Protein AF-A0A966ZA66-F1 (afdb_monomer)

pLDDT: mean 78.91, std 16.54, range [34.59, 95.44]

Structure (mmCIF, N/CA/C/O backbone):
data_AF-A0A966ZA66-F1
#
_entry.id   AF-A0A966ZA66-F1
#
loop_
_atom_site.group_PDB
_atom_site.id
_atom_site.type_symbol
_atom_site.label_atom_id
_atom_site.label_alt_id
_atom_site.label_comp_id
_atom_site.label_asym_id
_atom_site.label_entity_id
_atom_site.label_seq_id
_atom_site.pdbx_PDB_ins_code
_atom_site.Cartn_x
_atom_site.Cartn_y
_atom_site.Cartn_z
_atom_site.occupancy
_atom_site.B_iso_or_equiv
_atom_site.auth_seq_id
_atom_site.auth_comp_id
_atom_site.auth_asym_id
_atom_site.auth_atom_id
_atom_site.pdbx_PDB_model_num
ATOM 1 N N . MET A 1 1 ? -0.675 -50.331 -59.362 1.00 37.44 1 MET A N 1
ATOM 2 C CA . MET A 1 1 ? 0.387 -49.600 -58.638 1.00 37.44 1 MET A CA 1
ATOM 3 C C . MET A 1 1 ? -0.144 -48.212 -58.297 1.00 37.44 1 MET A C 1
ATOM 5 O O . MET A 1 1 ? -0.331 -47.421 -59.203 1.00 37.44 1 MET A O 1
ATOM 9 N N . ASN A 1 2 ? -0.564 -48.014 -57.041 1.00 34.59 2 ASN A N 1
ATOM 10 C CA . ASN A 1 2 ? -0.025 -47.020 -56.091 1.00 34.59 2 ASN A CA 1
ATOM 11 C C . ASN A 1 2 ? -0.213 -45.568 -56.556 1.00 34.59 2 ASN A C 1
ATOM 13 O O . ASN A 1 2 ? 0.502 -45.136 -57.445 1.00 34.59 2 ASN A O 1
ATOM 17 N N . LYS A 1 3 ? -1.139 -44.763 -56.026 1.00 39.00 3 LYS A N 1
ATOM 18 C CA . LYS A 1 3 ? -1.193 -44.073 -54.705 1.00 39.00 3 LYS A CA 1
ATOM 19 C C . LYS A 1 3 ? -2.051 -42.807 -54.999 1.00 39.00 3 LYS A C 1
ATOM 21 O O . LYS A 1 3 ? -2.123 -42.424 -56.156 1.00 39.00 3 LYS A O 1
ATOM 26 N N . MET A 1 4 ? -2.707 -42.048 -54.133 1.00 40.06 4 MET A N 1
ATOM 27 C CA . MET A 1 4 ? -2.834 -41.908 -52.688 1.00 40.06 4 MET A CA 1
ATOM 28 C C . MET A 1 4 ? -4.020 -40.942 -52.497 1.00 40.06 4 MET A C 1
ATOM 30 O O . MET A 1 4 ? -4.145 -39.968 -53.237 1.00 40.06 4 MET A O 1
ATOM 34 N N . MET A 1 5 ? -4.868 -41.211 -51.505 1.00 46.62 5 MET A N 1
ATOM 35 C CA . MET A 1 5 ? -5.774 -40.226 -50.914 1.00 46.62 5 MET A CA 1
ATOM 36 C C . MET A 1 5 ? -4.976 -39.021 -50.405 1.00 46.62 5 MET A C 1
ATOM 38 O O . MET A 1 5 ? -4.024 -39.209 -49.649 1.00 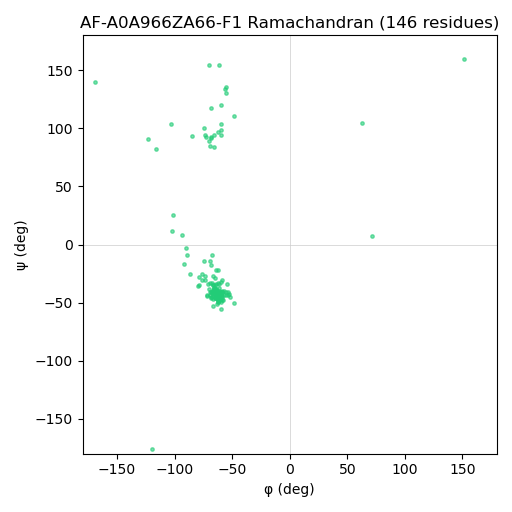46.62 5 MET A O 1
ATOM 42 N N . THR A 1 6 ? -5.431 -37.808 -50.710 1.00 45.69 6 THR A N 1
ATOM 43 C CA . THR A 1 6 ? -5.007 -36.603 -49.989 1.00 45.69 6 THR A CA 1
ATOM 44 C C . THR A 1 6 ? -6.253 -35.923 -49.435 1.00 45.69 6 THR A C 1
ATOM 46 O O . THR A 1 6 ? -6.898 -35.121 -50.105 1.00 45.69 6 THR A O 1
ATOM 49 N N . MET A 1 7 ? -6.620 -36.300 -48.207 1.00 43.81 7 MET A N 1
ATOM 50 C CA . MET A 1 7 ? -7.517 -35.510 -47.365 1.00 43.81 7 MET A CA 1
ATOM 51 C C . MET A 1 7 ? -6.781 -34.233 -46.957 1.00 43.81 7 MET A C 1
ATOM 53 O O . MET A 1 7 ? -5.762 -34.298 -46.272 1.00 43.81 7 MET A O 1
ATOM 57 N N . ILE A 1 8 ? -7.302 -33.077 -47.358 1.00 49.25 8 ILE A N 1
ATOM 58 C CA . ILE A 1 8 ? -6.867 -31.783 -46.831 1.00 49.25 8 ILE A CA 1
ATOM 59 C C . ILE A 1 8 ? -7.661 -31.546 -45.545 1.00 49.25 8 ILE A C 1
ATOM 61 O O . ILE A 1 8 ? -8.791 -31.064 -45.571 1.00 49.25 8 ILE A O 1
ATOM 65 N N . ALA A 1 9 ? -7.076 -31.934 -44.413 1.00 46.38 9 ALA A N 1
ATOM 66 C CA . ALA A 1 9 ? -7.528 -31.488 -43.106 1.00 46.38 9 ALA A CA 1
ATOM 67 C C . ALA A 1 9 ? -7.086 -30.029 -42.933 1.00 46.38 9 ALA A C 1
ATOM 69 O O . ALA A 1 9 ? -5.920 -29.746 -42.657 1.00 46.38 9 ALA A O 1
ATOM 70 N N . VAL A 1 10 ? -8.011 -29.092 -43.139 1.00 45.50 10 VAL A N 1
ATOM 71 C CA . VAL A 1 10 ? -7.806 -27.686 -42.782 1.00 45.50 10 VAL A CA 1
ATOM 72 C C . VAL A 1 10 ? -7.888 -27.595 -41.261 1.00 45.50 10 VAL A C 1
ATOM 74 O O . VAL A 1 10 ? -8.966 -27.486 -40.684 1.00 45.50 10 VAL A O 1
ATOM 77 N N . ALA A 1 11 ? -6.739 -27.690 -40.598 1.00 49.72 11 ALA A N 1
ATOM 78 C CA . ALA A 1 11 ? -6.618 -27.342 -39.193 1.00 49.72 11 ALA A CA 1
ATOM 79 C C . ALA A 1 11 ? -6.676 -25.813 -39.075 1.00 49.72 11 ALA A C 1
ATOM 81 O O . ALA A 1 11 ? -5.669 -25.123 -39.229 1.00 49.72 11 ALA A O 1
ATOM 82 N N . THR A 1 12 ? -7.865 -25.267 -38.823 1.00 44.97 12 THR A N 1
ATOM 83 C CA . THR A 1 12 ? -8.004 -23.891 -38.343 1.00 44.97 12 THR A CA 1
ATOM 84 C C . THR A 1 12 ? -7.445 -23.827 -36.926 1.00 44.97 12 THR A C 1
ATOM 86 O O . THR A 1 12 ? -8.150 -24.076 -35.949 1.00 44.97 12 THR A O 1
ATOM 89 N N . PHE A 1 13 ? -6.156 -23.513 -36.813 1.00 45.72 13 PHE A N 1
ATOM 90 C CA . PHE A 1 13 ? -5.566 -23.034 -35.570 1.00 45.72 13 PHE A CA 1
ATOM 91 C C . PHE A 1 13 ? -6.125 -21.636 -35.296 1.00 45.72 13 PHE A C 1
ATOM 93 O O . PHE A 1 13 ? -5.543 -20.616 -35.661 1.00 45.72 13 PHE A O 1
ATOM 100 N N . SER A 1 14 ? -7.296 -21.584 -34.668 1.00 45.62 14 SER A N 1
ATOM 101 C CA . SER A 1 14 ? -7.753 -20.387 -33.977 1.00 45.62 14 SER A CA 1
ATOM 102 C C . SER A 1 14 ? -6.872 -20.223 -32.743 1.00 45.62 14 SER A C 1
ATOM 104 O O . SER A 1 14 ? -7.171 -20.755 -31.676 1.00 45.62 14 SER A O 1
ATOM 106 N N . ILE A 1 15 ? -5.748 -19.520 -32.896 1.00 51.47 15 ILE A N 1
ATOM 107 C CA . ILE A 1 15 ? -5.002 -19.006 -31.751 1.00 51.47 15 ILE A CA 1
ATOM 108 C C . ILE A 1 15 ? -5.895 -17.929 -31.140 1.00 51.47 15 ILE A C 1
ATOM 110 O O . ILE A 1 15 ? -5.895 -16.775 -31.566 1.00 51.47 15 ILE A O 1
ATOM 114 N N . ALA A 1 16 ? -6.702 -18.333 -30.163 1.00 39.06 16 ALA A N 1
ATOM 115 C CA . ALA A 1 16 ? -7.228 -17.420 -29.172 1.00 39.06 16 ALA A CA 1
ATOM 116 C C . ALA A 1 16 ? -6.008 -16.824 -28.464 1.00 39.06 16 ALA A C 1
ATOM 118 O O . ALA A 1 16 ? -5.431 -17.441 -27.568 1.00 39.06 16 ALA A O 1
ATOM 119 N N . MET A 1 17 ? -5.555 -15.655 -28.925 1.00 45.28 17 MET A N 1
ATOM 120 C CA . MET A 1 17 ? -4.662 -14.826 -28.134 1.00 45.28 17 MET A CA 1
ATOM 121 C C . MET A 1 17 ? -5.442 -14.447 -26.883 1.00 45.28 17 MET A C 1
ATOM 123 O O . MET A 1 17 ? -6.283 -13.550 -26.900 1.00 45.28 17 MET A O 1
ATOM 127 N N . CYS A 1 18 ? -5.201 -15.201 -25.816 1.00 37.88 18 CYS A N 1
ATOM 128 C CA . CYS A 1 18 ? -5.553 -14.811 -24.471 1.00 37.88 18 CYS A CA 1
ATOM 129 C C . CYS A 1 18 ? -4.797 -13.501 -24.224 1.00 37.88 18 CYS A C 1
ATOM 131 O O . CYS A 1 18 ? -3.589 -13.513 -23.993 1.00 37.88 18 CYS A O 1
ATOM 133 N N . GLN A 1 19 ? -5.483 -12.369 -24.386 1.00 36.94 19 GLN A N 1
ATOM 134 C CA . GLN A 1 19 ? -5.009 -11.092 -23.879 1.00 36.94 19 GLN A CA 1
ATOM 135 C C . GLN A 1 19 ? -5.029 -11.216 -22.355 1.00 36.94 19 GLN A C 1
ATOM 137 O O . GLN A 1 19 ? -5.999 -10.857 -21.697 1.00 36.94 19 GLN A O 1
ATOM 142 N N . ALA A 1 20 ? -3.970 -11.791 -21.788 1.00 42.94 20 ALA A N 1
ATOM 143 C CA . ALA A 1 20 ? -3.540 -11.347 -20.481 1.00 42.94 20 ALA A CA 1
ATOM 144 C C . ALA A 1 20 ? -3.215 -9.869 -20.686 1.00 42.94 20 ALA A C 1
ATOM 146 O O . ALA A 1 20 ? -2.239 -9.551 -21.366 1.00 42.94 20 ALA A O 1
ATOM 147 N N . GLU A 1 21 ? -4.100 -8.979 -20.233 1.00 51.19 21 GLU A N 1
ATOM 148 C CA . GLU A 1 21 ? -3.795 -7.556 -20.162 1.00 51.19 21 GLU A CA 1
ATOM 149 C C . GLU A 1 21 ? -2.433 -7.447 -19.480 1.00 51.19 21 GLU A C 1
ATOM 151 O O . GLU A 1 21 ? -2.269 -7.843 -18.324 1.00 51.19 21 GLU A O 1
ATOM 156 N N . THR A 1 22 ? -1.415 -7.043 -20.237 1.00 54.75 22 THR A N 1
ATOM 157 C CA . THR A 1 22 ? -0.073 -6.848 -19.704 1.00 54.75 22 THR A CA 1
ATOM 158 C C . THR A 1 22 ? -0.167 -5.691 -18.736 1.00 54.75 22 THR A C 1
ATOM 160 O O . THR A 1 22 ? -0.129 -4.532 -19.154 1.00 54.75 22 THR A O 1
ATOM 163 N N . LYS A 1 23 ? -0.350 -6.022 -17.458 1.00 69.62 23 LYS A N 1
ATOM 164 C CA . LYS A 1 23 ? -0.334 -5.046 -16.386 1.00 69.62 23 LYS A CA 1
ATOM 165 C C . LYS A 1 23 ? 0.973 -4.268 -16.438 1.00 69.62 23 LYS A C 1
ATOM 167 O O . LYS A 1 23 ? 2.047 -4.851 -16.595 1.00 69.62 23 LYS A O 1
ATOM 172 N N . GLY A 1 24 ? 0.857 -2.949 -16.398 1.00 83.12 24 GLY A N 1
ATOM 173 C CA . GLY A 1 24 ? 1.953 -2.019 -16.626 1.00 83.12 24 GLY A CA 1
ATOM 174 C C . GLY A 1 24 ? 2.215 -1.120 -15.427 1.00 83.12 24 GLY A C 1
ATOM 175 O O . GLY A 1 24 ? 1.575 -1.204 -14.380 1.00 83.12 24 GLY A O 1
ATOM 176 N N . PHE A 1 25 ? 3.145 -0.179 -15.597 1.00 86.31 25 PHE A N 1
ATOM 177 C CA . PHE A 1 25 ? 3.507 0.752 -14.529 1.00 86.31 25 PHE A CA 1
ATOM 178 C C . PHE A 1 25 ? 2.314 1.577 -14.029 1.00 86.31 25 PHE A C 1
ATOM 180 O O . PHE A 1 25 ? 2.261 1.896 -12.843 1.00 86.31 25 PHE A O 1
ATOM 187 N N . ARG A 1 26 ? 1.330 1.872 -14.891 1.00 89.38 26 ARG A N 1
ATOM 188 C CA . ARG A 1 26 ? 0.101 2.581 -14.502 1.00 89.38 26 ARG A CA 1
ATOM 189 C C . ARG A 1 26 ? -0.777 1.797 -13.533 1.00 89.38 26 ARG A C 1
ATOM 191 O O . ARG A 1 26 ? -1.363 2.423 -12.656 1.00 89.38 26 ARG A O 1
ATOM 198 N N . ASP A 1 27 ? -0.834 0.475 -13.656 1.00 90.44 27 ASP A N 1
ATOM 199 C CA . ASP A 1 27 ? -1.623 -0.362 -12.746 1.00 90.44 27 ASP A CA 1
ATOM 200 C C . ASP A 1 27 ? -0.992 -0.343 -11.354 1.00 90.44 27 ASP A C 1
ATOM 202 O O . ASP A 1 27 ? -1.659 -0.025 -10.374 1.00 90.44 27 ASP A O 1
ATOM 206 N N . ILE A 1 28 ? 0.336 -0.486 -11.290 1.00 90.88 28 ILE A N 1
ATOM 207 C CA . ILE A 1 28 ? 1.100 -0.338 -10.046 1.00 90.88 28 ILE A CA 1
ATOM 208 C C . ILE A 1 28 ? 0.929 1.068 -9.438 1.00 90.88 28 ILE A C 1
ATOM 210 O O . ILE A 1 28 ? 0.818 1.213 -8.218 1.00 90.88 28 ILE A O 1
ATOM 214 N N . ILE A 1 29 ? 0.919 2.126 -10.261 1.00 92.69 29 ILE A N 1
ATOM 215 C CA . ILE A 1 29 ? 0.649 3.497 -9.792 1.00 92.69 29 ILE A CA 1
ATOM 216 C C . ILE A 1 29 ? -0.760 3.587 -9.192 1.00 92.69 29 ILE A C 1
ATOM 218 O O . ILE A 1 29 ? -0.915 4.185 -8.126 1.00 92.69 29 ILE A O 1
ATOM 222 N N . GLY A 1 30 ? -1.759 2.994 -9.850 1.00 93.75 30 GLY A N 1
ATOM 223 C CA . GLY A 1 30 ? -3.141 2.939 -9.377 1.00 93.75 30 GLY A CA 1
ATOM 224 C C . GLY A 1 30 ? -3.273 2.203 -8.045 1.00 93.75 30 GLY A C 1
ATOM 225 O O . GLY A 1 30 ? -3.839 2.745 -7.096 1.00 93.75 30 GLY A O 1
ATOM 226 N N . ASP A 1 31 ? -2.665 1.026 -7.926 1.00 92.81 31 ASP A N 1
ATOM 227 C CA . ASP A 1 31 ? -2.640 0.251 -6.684 1.00 92.81 31 ASP A CA 1
ATOM 228 C C . ASP A 1 31 ? -1.970 1.031 -5.550 1.00 92.81 31 ASP A C 1
ATOM 230 O O . ASP A 1 31 ? -2.506 1.141 -4.446 1.00 92.81 31 ASP A O 1
ATOM 234 N N . ALA A 1 32 ? -0.827 1.663 -5.825 1.00 92.75 32 ALA A N 1
ATOM 235 C CA . ALA A 1 32 ? -0.142 2.500 -4.850 1.00 92.75 32 ALA A CA 1
ATOM 236 C C . ALA A 1 32 ? -0.954 3.753 -4.458 1.00 92.75 32 ALA A C 1
ATOM 238 O O . ALA A 1 32 ? -0.804 4.248 -3.338 1.00 92.75 32 ALA A O 1
ATOM 239 N N . ALA A 1 33 ? -1.809 4.282 -5.336 1.00 95.38 33 ALA A N 1
ATOM 240 C CA . ALA A 1 33 ? -2.735 5.367 -5.004 1.00 95.38 33 ALA A CA 1
ATOM 241 C C . ALA A 1 33 ? -3.872 4.885 -4.091 1.00 95.38 33 ALA A C 1
ATOM 243 O O . ALA A 1 33 ? -4.146 5.522 -3.071 1.00 95.38 33 ALA A O 1
ATOM 244 N N . ASN A 1 34 ? -4.461 3.725 -4.388 1.00 94.62 34 ASN A N 1
ATOM 245 C CA . ASN A 1 34 ? -5.497 3.114 -3.554 1.00 94.62 34 ASN A CA 1
ATOM 246 C C . ASN A 1 34 ? -4.971 2.785 -2.147 1.00 94.62 34 ASN A C 1
ATOM 248 O O . ASN A 1 34 ? -5.595 3.146 -1.153 1.00 94.62 34 ASN A O 1
ATOM 252 N N . ILE A 1 35 ? -3.766 2.213 -2.044 1.00 94.00 35 ILE A N 1
ATOM 253 C CA . ILE A 1 35 ? -3.097 1.939 -0.759 1.00 94.00 35 ILE A CA 1
ATOM 254 C C . ILE A 1 35 ? -2.884 3.224 0.044 1.00 94.00 35 ILE A C 1
ATOM 256 O O . ILE A 1 35 ? -3.053 3.229 1.265 1.00 94.00 35 ILE A O 1
ATOM 260 N N . GLN A 1 36 ? -2.489 4.318 -0.615 1.00 95.31 36 GLN A N 1
ATOM 261 C CA . GLN A 1 36 ? -2.332 5.602 0.063 1.00 95.31 36 GLN A CA 1
ATOM 262 C C . GLN A 1 36 ? -3.672 6.086 0.632 1.00 95.31 36 GLN A C 1
ATOM 264 O O . GLN A 1 36 ? -3.731 6.444 1.808 1.00 95.31 36 GLN A O 1
ATOM 269 N N . MET A 1 37 ? -4.727 6.070 -0.183 1.00 95.44 37 MET A N 1
ATOM 270 C CA . MET A 1 37 ? -6.066 6.519 0.197 1.00 95.44 37 MET A CA 1
ATOM 271 C C . MET A 1 37 ? -6.647 5.697 1.356 1.00 95.44 37 MET A C 1
ATOM 273 O O . MET A 1 37 ? -7.142 6.270 2.330 1.00 95.44 37 MET A O 1
ATOM 277 N N . ASP A 1 38 ? -6.530 4.372 1.307 1.00 93.19 38 ASP A N 1
ATOM 278 C CA . ASP A 1 38 ? -6.993 3.488 2.380 1.00 93.19 38 ASP A CA 1
ATOM 279 C C . ASP A 1 38 ? -6.217 3.729 3.676 1.00 93.19 38 ASP A C 1
ATOM 281 O O . ASP A 1 38 ? -6.786 3.786 4.766 1.00 93.19 38 ASP A O 1
ATOM 285 N N . ALA A 1 39 ? -4.900 3.921 3.576 1.00 91.94 39 ALA A N 1
ATOM 286 C CA . ALA A 1 39 ? -4.066 4.206 4.734 1.00 91.94 39 ALA A CA 1
ATOM 287 C C . ALA A 1 39 ? -4.378 5.578 5.359 1.00 91.94 39 ALA A C 1
ATOM 289 O O . ALA A 1 39 ? -4.321 5.721 6.582 1.00 91.94 39 ALA A O 1
ATOM 290 N N . GLU A 1 40 ? -4.724 6.583 4.555 1.00 94.25 40 GLU A N 1
ATOM 291 C CA . GLU A 1 40 ? -5.184 7.888 5.040 1.00 94.25 40 GLU A CA 1
ATOM 292 C C . GLU A 1 40 ? -6.572 7.804 5.688 1.00 94.25 40 GLU A C 1
ATOM 294 O O . GLU A 1 40 ? -6.773 8.382 6.759 1.00 94.25 40 GLU A O 1
ATOM 299 N N . THR A 1 41 ? -7.489 7.036 5.098 1.00 93.31 41 THR A N 1
ATOM 300 C CA . THR A 1 41 ? -8.827 6.765 5.651 1.00 93.31 41 THR A CA 1
ATOM 301 C C . THR A 1 41 ? -8.711 6.096 7.017 1.00 93.31 41 THR A C 1
ATOM 303 O O . THR A 1 41 ? -9.098 6.689 8.023 1.00 93.31 41 THR A O 1
ATOM 306 N N . LEU A 1 42 ? -7.986 4.975 7.090 1.00 91.12 42 LEU A N 1
ATOM 307 C CA . LEU A 1 42 ? -7.688 4.270 8.336 1.00 91.12 42 LEU A CA 1
ATOM 308 C C . LEU A 1 42 ? -7.067 5.196 9.391 1.00 91.12 42 LEU A C 1
ATOM 310 O O . LEU A 1 42 ? -7.406 5.137 10.573 1.00 91.12 42 LEU A O 1
ATOM 314 N N . ARG A 1 43 ? -6.131 6.067 8.993 1.00 92.62 43 ARG A N 1
ATOM 315 C CA . ARG A 1 43 ? -5.523 7.043 9.908 1.00 92.62 43 ARG A CA 1
ATOM 316 C C . ARG A 1 43 ? -6.567 8.014 10.460 1.00 92.62 43 ARG A C 1
ATOM 318 O O . ARG A 1 43 ? -6.510 8.343 11.644 1.00 92.62 43 ARG A O 1
ATOM 325 N N . ASN A 1 44 ? -7.482 8.498 9.628 1.00 93.06 44 ASN A N 1
ATOM 326 C CA . ASN A 1 44 ? -8.534 9.420 10.045 1.00 93.06 44 ASN A CA 1
ATOM 327 C C . ASN A 1 44 ? -9.534 8.737 10.986 1.00 93.06 44 ASN A C 1
ATOM 329 O O . ASN A 1 44 ? -9.864 9.307 12.030 1.00 93.06 44 ASN A O 1
ATOM 333 N N . ASP A 1 45 ? -9.912 7.489 10.714 1.00 90.81 45 ASP A N 1
ATOM 334 C CA . ASP A 1 45 ? -10.775 6.700 11.598 1.00 90.81 45 ASP A CA 1
ATOM 335 C C . ASP A 1 45 ? -10.102 6.401 12.941 1.00 90.81 45 ASP A C 1
ATOM 337 O O . ASP A 1 45 ? -10.703 6.566 14.008 1.00 90.81 45 ASP A O 1
ATOM 341 N N . LEU A 1 46 ? -8.799 6.113 12.922 1.00 89.62 46 LEU A N 1
ATOM 342 C CA . LEU A 1 46 ? -7.970 6.013 14.122 1.00 89.62 46 LEU A CA 1
ATOM 343 C C . LEU A 1 46 ? -7.766 7.357 14.830 1.00 89.62 46 LEU A C 1
ATOM 345 O O . LEU A 1 46 ? -7.394 7.358 15.997 1.00 89.62 46 LEU A O 1
ATOM 349 N N . LYS A 1 47 ? -8.008 8.511 14.204 1.00 90.81 47 LYS A N 1
ATOM 350 C CA . LYS A 1 47 ? -7.982 9.837 14.855 1.00 90.81 47 LYS A CA 1
ATOM 351 C C . LYS A 1 47 ? -9.344 10.283 15.376 1.00 90.81 47 LYS A C 1
ATOM 353 O O . LYS A 1 47 ? -9.393 11.137 16.260 1.00 90.81 47 LYS A O 1
ATOM 358 N N . SER A 1 48 ? -10.428 9.662 14.922 1.00 88.06 48 SER A N 1
ATOM 359 C CA . SER A 1 48 ? -11.782 9.982 15.365 1.00 88.06 48 SER A CA 1
ATOM 360 C C . SER A 1 48 ? -11.932 9.897 16.889 1.00 88.06 48 SER A C 1
ATOM 362 O O . SER A 1 48 ? -11.479 8.952 17.542 1.00 88.06 48 SER A O 1
ATOM 364 N N . GLY A 1 49 ? -12.590 10.888 17.494 1.00 77.88 49 GLY A N 1
ATOM 365 C CA . GLY A 1 49 ? -12.901 10.878 18.928 1.00 77.88 49 GLY A CA 1
ATOM 366 C C . GLY A 1 49 ? -13.819 9.717 19.337 1.00 77.88 49 GLY A C 1
ATOM 367 O O . GLY A 1 49 ? -13.800 9.298 20.491 1.00 77.88 49 GLY A O 1
ATOM 368 N N . LYS A 1 50 ? -14.572 9.152 18.383 1.00 85.31 50 LYS A N 1
ATOM 369 C CA . LYS A 1 50 ? -15.426 7.972 18.557 1.00 85.31 50 LYS A CA 1
ATOM 370 C C . LYS A 1 50 ? -14.895 6.842 17.681 1.00 85.31 50 LYS A C 1
ATOM 372 O O . LYS A 1 50 ? -15.369 6.640 16.567 1.00 85.31 50 LYS A O 1
ATOM 377 N N . LEU A 1 51 ? -13.883 6.138 18.183 1.00 86.12 51 LEU A N 1
ATOM 378 C CA . LEU A 1 51 ? -13.268 5.025 17.466 1.00 86.12 51 LEU A CA 1
ATOM 379 C C . LEU A 1 51 ? -14.307 3.933 17.180 1.00 86.12 51 LEU A C 1
ATOM 381 O O . LEU A 1 51 ? -14.881 3.365 18.111 1.00 86.12 51 LEU A O 1
ATOM 385 N N . ASN A 1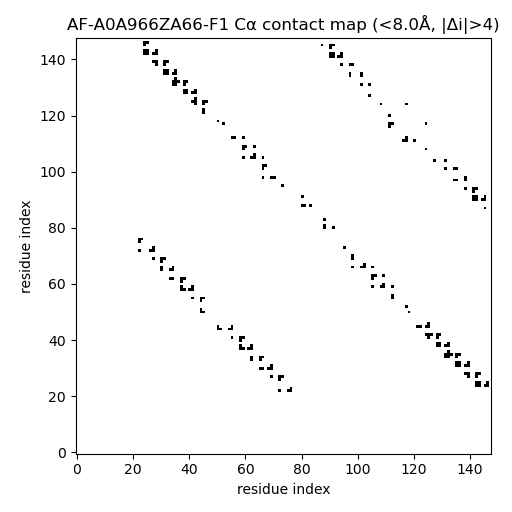 52 ? -14.513 3.632 15.900 1.00 89.94 52 ASN A N 1
ATOM 386 C CA . ASN A 1 52 ? -15.355 2.531 15.457 1.00 89.94 52 ASN A CA 1
ATOM 387 C C . ASN A 1 52 ? -14.466 1.368 15.003 1.00 89.94 52 ASN A C 1
ATOM 389 O O . ASN A 1 52 ? -13.875 1.399 13.929 1.00 89.94 52 ASN A O 1
ATOM 393 N N . GLU A 1 53 ? -14.366 0.337 15.837 1.00 86.12 53 GLU A N 1
ATOM 394 C CA . GLU A 1 53 ? -13.495 -0.814 15.577 1.00 86.12 53 GLU A CA 1
ATOM 395 C C . GLU A 1 53 ? -13.944 -1.652 14.376 1.00 86.12 53 GLU A C 1
ATOM 397 O O . GLU A 1 53 ? -13.106 -2.277 13.735 1.00 86.12 53 GLU A O 1
ATOM 402 N N . VAL A 1 54 ? -15.240 -1.650 14.042 1.00 88.38 54 VAL A N 1
ATOM 403 C CA . VAL A 1 54 ? -15.753 -2.340 12.849 1.00 88.38 54 VAL A CA 1
ATOM 404 C C . VAL A 1 54 ? -15.273 -1.633 11.584 1.00 88.38 54 VAL A C 1
ATOM 406 O O . VAL A 1 54 ? -14.814 -2.300 10.661 1.00 88.38 54 VAL A O 1
ATOM 409 N N . VAL A 1 55 ? -15.319 -0.297 11.571 1.00 89.31 55 VAL A N 1
ATOM 410 C CA . VAL A 1 55 ? -14.810 0.520 10.455 1.00 89.31 55 VAL A CA 1
ATOM 411 C C . VAL A 1 55 ? -13.308 0.313 10.299 1.00 89.31 55 VAL A C 1
ATOM 413 O O . VAL A 1 55 ? -12.874 -0.126 9.245 1.00 89.31 55 VAL A O 1
ATOM 416 N N . VAL A 1 56 ? -12.542 0.447 11.388 1.00 88.44 56 VAL A N 1
ATOM 417 C CA . VAL A 1 56 ? -11.085 0.233 11.371 1.00 88.44 56 VAL A CA 1
ATOM 418 C C . VAL A 1 56 ? -10.708 -1.153 10.838 1.00 88.44 56 VAL A C 1
ATOM 420 O O . VAL A 1 56 ? -9.748 -1.282 10.083 1.00 88.44 56 VAL A O 1
ATOM 423 N N . LYS A 1 57 ? -11.448 -2.206 11.210 1.00 85.94 57 LYS A N 1
ATOM 424 C CA . LYS A 1 57 ? -11.236 -3.556 10.662 1.00 85.94 57 LYS A CA 1
ATOM 425 C C . LYS A 1 57 ? -11.53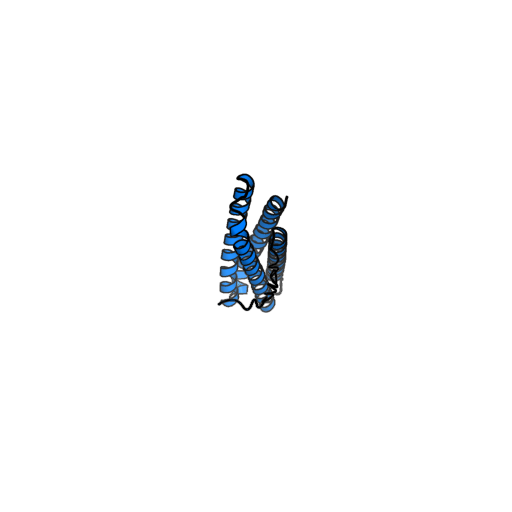1 -3.620 9.163 1.00 85.94 57 LYS A C 1
ATOM 427 O O . LYS A 1 57 ? -10.778 -4.259 8.434 1.00 85.94 57 LYS A O 1
ATOM 432 N N . GLY A 1 58 ? -12.595 -2.955 8.714 1.00 87.81 58 GLY A N 1
ATOM 433 C CA . GLY A 1 58 ? -12.927 -2.811 7.297 1.00 87.81 58 GLY A CA 1
ATOM 434 C C . GLY A 1 58 ? -11.813 -2.120 6.509 1.00 87.81 58 GLY A C 1
ATOM 435 O O . GLY A 1 58 ? -11.369 -2.659 5.498 1.00 87.81 58 GLY A O 1
ATOM 436 N N . ASP A 1 59 ? -11.297 -0.999 7.014 1.00 89.06 59 ASP A N 1
ATOM 437 C CA . ASP A 1 59 ? -10.222 -0.248 6.355 1.00 89.06 59 ASP A CA 1
ATOM 438 C C . ASP A 1 59 ? -8.921 -1.055 6.298 1.00 89.06 59 ASP A C 1
ATOM 440 O O . ASP A 1 59 ? -8.217 -1.049 5.291 1.00 89.06 59 ASP A O 1
ATOM 444 N N . VAL A 1 60 ? -8.597 -1.793 7.369 1.00 85.75 60 VAL A N 1
ATOM 445 C CA . VAL A 1 60 ? -7.439 -2.701 7.389 1.00 85.75 60 VAL A CA 1
ATOM 446 C C . VAL A 1 60 ? -7.589 -3.804 6.340 1.00 85.75 60 VAL A C 1
ATOM 448 O O . VAL A 1 60 ? -6.619 -4.106 5.647 1.00 85.75 60 VAL A O 1
ATOM 451 N N . ALA A 1 61 ? -8.782 -4.384 6.189 1.00 86.06 61 ALA A N 1
ATOM 452 C CA . ALA A 1 61 ? -9.037 -5.419 5.190 1.00 86.06 61 ALA A CA 1
ATOM 453 C C . ALA A 1 61 ? -8.951 -4.878 3.751 1.00 86.06 61 ALA A C 1
ATOM 455 O O . ALA A 1 61 ? -8.356 -5.526 2.889 1.00 86.06 61 ALA A O 1
ATOM 456 N N . ALA A 1 62 ? -9.498 -3.684 3.495 1.00 88.00 62 ALA A N 1
ATOM 457 C CA . ALA A 1 62 ? -9.384 -3.012 2.200 1.00 88.00 62 ALA A CA 1
ATOM 458 C C . ALA A 1 62 ? -7.915 -2.737 1.841 1.00 88.00 62 ALA A C 1
ATOM 460 O O . ALA A 1 62 ? -7.446 -3.139 0.773 1.00 88.00 62 ALA A O 1
ATOM 461 N N . LEU A 1 63 ? -7.162 -2.180 2.794 1.00 88.31 63 LEU A N 1
ATOM 462 C CA . LEU A 1 63 ? -5.740 -1.905 2.640 1.00 88.31 63 LEU A CA 1
ATOM 463 C C . LEU A 1 63 ? -4.930 -3.175 2.337 1.00 88.31 63 LEU A C 1
ATOM 465 O O . LEU A 1 63 ? -4.075 -3.165 1.453 1.00 88.31 63 LEU A O 1
ATOM 469 N N . ALA A 1 64 ? -5.200 -4.271 3.054 1.00 86.75 64 ALA A N 1
ATOM 470 C CA . ALA A 1 64 ? -4.535 -5.554 2.836 1.00 86.75 64 ALA A CA 1
ATOM 471 C C . ALA A 1 64 ? -4.798 -6.095 1.423 1.00 86.75 64 ALA A C 1
ATOM 473 O O . ALA A 1 64 ? -3.865 -6.524 0.747 1.00 86.75 64 ALA A O 1
ATOM 474 N N . LYS A 1 65 ? -6.043 -5.998 0.940 1.00 88.69 65 LYS A N 1
ATOM 475 C CA . LYS A 1 65 ? -6.417 -6.431 -0.411 1.00 88.69 65 LYS A CA 1
ATOM 476 C C . LYS A 1 65 ? -5.661 -5.659 -1.497 1.00 88.69 65 LYS A C 1
ATOM 478 O O . LYS A 1 65 ? -5.189 -6.269 -2.454 1.00 88.69 65 LYS A O 1
ATOM 483 N N . HIS A 1 66 ? -5.528 -4.339 -1.366 1.00 90.50 66 HIS A N 1
ATOM 484 C CA . HIS A 1 66 ? -4.775 -3.551 -2.347 1.00 90.50 66 HIS A CA 1
ATOM 485 C C . HIS A 1 66 ? -3.267 -3.829 -2.294 1.00 90.50 66 HIS A C 1
ATOM 487 O O . HIS A 1 66 ? -2.618 -3.838 -3.335 1.00 90.50 66 HIS A O 1
ATOM 493 N N . ILE A 1 67 ? -2.703 -4.116 -1.116 1.00 88.75 67 ILE A N 1
ATOM 494 C CA . ILE A 1 67 ? -1.295 -4.526 -0.997 1.00 88.75 67 ILE A CA 1
ATOM 495 C C . ILE A 1 67 ? -1.061 -5.901 -1.638 1.00 88.75 67 ILE A C 1
ATOM 497 O O . ILE A 1 67 ? -0.075 -6.071 -2.351 1.00 88.75 67 ILE A O 1
ATOM 501 N N . GLU A 1 68 ? -1.972 -6.857 -1.453 1.00 88.75 68 GLU A N 1
ATOM 502 C CA . GLU A 1 68 ? -1.899 -8.164 -2.118 1.00 88.75 68 GLU A CA 1
ATOM 503 C C . GLU A 1 68 ? -1.976 -8.023 -3.648 1.00 88.75 68 GLU A C 1
ATOM 505 O O . GLU A 1 68 ? -1.240 -8.686 -4.380 1.00 88.75 68 GLU A O 1
ATOM 510 N N . GLN A 1 69 ? -2.847 -7.137 -4.144 1.00 89.69 69 GLN A N 1
ATOM 511 C CA . GLN A 1 69 ? -2.944 -6.857 -5.576 1.00 89.69 69 GLN A CA 1
ATOM 512 C C . GLN A 1 69 ? -1.651 -6.238 -6.120 1.00 89.69 69 GLN A C 1
ATOM 514 O O . GLN A 1 69 ? -1.121 -6.732 -7.114 1.00 89.69 69 GLN A O 1
ATOM 519 N N . LEU A 1 70 ? -1.087 -5.261 -5.406 1.00 90.62 70 LEU A N 1
ATOM 520 C CA . LEU A 1 70 ? 0.187 -4.636 -5.752 1.00 90.62 70 LEU A CA 1
ATOM 521 C C . LEU A 1 70 ? 1.325 -5.662 -5.860 1.00 90.62 70 LEU A C 1
ATOM 523 O O . LEU A 1 70 ? 2.171 -5.559 -6.746 1.00 90.62 70 LEU A O 1
ATOM 527 N N . GLN A 1 71 ? 1.365 -6.653 -4.964 1.00 89.56 71 GLN A N 1
ATOM 528 C CA . GLN A 1 71 ? 2.363 -7.724 -5.022 1.00 89.56 71 GLN A CA 1
ATOM 529 C C . GLN A 1 71 ? 2.212 -8.576 -6.281 1.00 89.56 71 GLN A C 1
ATOM 531 O O . GLN A 1 71 ? 3.200 -8.814 -6.970 1.00 89.56 71 GLN A O 1
ATOM 536 N N . LYS A 1 72 ? 0.981 -8.983 -6.611 1.00 87.75 72 LYS A N 1
ATOM 537 C CA . LYS A 1 72 ? 0.698 -9.748 -7.835 1.00 87.75 72 LYS A CA 1
ATOM 538 C C . LYS A 1 72 ? 1.115 -8.975 -9.086 1.00 87.75 72 LYS A C 1
ATOM 540 O O . LYS A 1 72 ? 1.689 -9.563 -9.999 1.00 87.75 72 LYS A O 1
ATOM 545 N N . ASP A 1 73 ? 0.863 -7.669 -9.107 1.00 87.94 73 ASP A N 1
ATOM 546 C CA . ASP A 1 73 ? 1.224 -6.795 -10.223 1.00 87.94 73 ASP A CA 1
ATOM 547 C C . ASP A 1 73 ? 2.754 -6.671 -10.359 1.00 87.94 73 ASP A C 1
ATOM 549 O O . ASP A 1 73 ? 3.291 -6.750 -11.464 1.00 87.94 73 ASP A O 1
ATOM 553 N N . PHE A 1 74 ? 3.482 -6.583 -9.240 1.00 86.81 74 PHE A N 1
ATOM 554 C CA . PHE A 1 74 ? 4.949 -6.613 -9.236 1.00 86.81 74 PHE A CA 1
ATOM 555 C C . PHE A 1 74 ? 5.528 -7.946 -9.718 1.00 86.81 74 PHE A C 1
ATOM 557 O O . PHE A 1 74 ? 6.446 -7.942 -10.540 1.00 86.81 74 PHE A O 1
ATOM 564 N N . ASP A 1 75 ? 4.998 -9.072 -9.238 1.00 85.19 75 ASP A N 1
ATOM 565 C CA . ASP A 1 75 ? 5.462 -10.410 -9.618 1.00 85.19 75 ASP A CA 1
ATOM 566 C C . ASP A 1 75 ? 5.229 -10.681 -11.112 1.00 85.19 75 ASP A C 1
ATOM 568 O O . ASP A 1 75 ? 6.088 -11.252 -11.788 1.00 85.19 75 ASP A O 1
ATOM 572 N N . ALA A 1 76 ? 4.099 -10.211 -11.655 1.00 84.88 76 ALA A N 1
ATOM 573 C CA . ALA A 1 76 ? 3.799 -10.298 -13.082 1.00 84.88 76 ALA A CA 1
ATOM 574 C C . ALA A 1 76 ? 4.784 -9.482 -13.938 1.00 84.88 76 ALA A C 1
ATOM 576 O O . ALA A 1 76 ? 5.130 -9.891 -15.047 1.00 84.88 76 ALA A O 1
ATOM 577 N N . MET A 1 77 ? 5.258 -8.344 -13.423 1.00 81.19 77 MET A N 1
ATOM 578 C CA . MET A 1 77 ? 6.173 -7.458 -14.141 1.00 81.19 77 MET A CA 1
ATOM 579 C C . MET A 1 77 ? 7.649 -7.842 -13.978 1.00 81.19 77 MET A C 1
ATOM 581 O O . MET A 1 77 ? 8.440 -7.558 -14.877 1.00 81.19 77 MET A O 1
ATOM 585 N N . 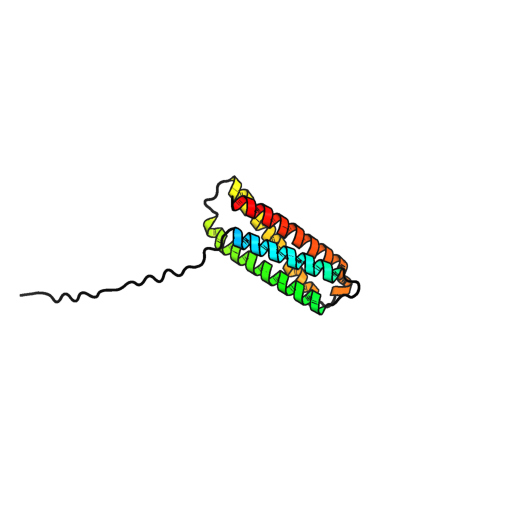ASP A 1 78 ? 8.046 -8.523 -12.899 1.00 79.50 78 ASP A N 1
ATOM 586 C CA . ASP A 1 78 ? 9.463 -8.776 -12.588 1.00 79.50 78 ASP A CA 1
ATOM 587 C C . ASP A 1 78 ? 10.207 -9.564 -13.681 1.00 79.50 78 ASP A C 1
ATOM 589 O O . ASP A 1 78 ? 11.385 -9.318 -13.953 1.00 79.50 78 ASP A O 1
ATOM 593 N N . GLY A 1 79 ? 9.507 -10.463 -14.379 1.00 72.81 79 GLY A N 1
ATOM 594 C CA . GLY A 1 79 ? 10.061 -11.203 -15.515 1.00 72.81 79 GLY A CA 1
ATOM 595 C C . GLY A 1 79 ? 10.491 -10.310 -16.686 1.00 72.81 79 GLY A C 1
ATOM 596 O O . GLY A 1 79 ? 11.487 -10.616 -17.341 1.00 72.81 79 GLY A O 1
ATOM 597 N N . GLY A 1 80 ? 9.785 -9.198 -16.917 1.00 70.88 80 GLY A N 1
ATOM 598 C CA . GLY A 1 80 ? 10.037 -8.256 -18.015 1.00 70.88 80 GLY A CA 1
ATOM 599 C C . GLY A 1 80 ? 11.026 -7.137 -17.683 1.00 70.88 80 GLY A C 1
ATOM 600 O O . GLY A 1 80 ? 11.457 -6.416 -18.577 1.00 70.88 80 GLY A O 1
ATOM 601 N N . MET A 1 81 ? 11.422 -6.989 -16.416 1.00 71.50 81 MET A N 1
ATOM 602 C CA . MET A 1 81 ? 12.258 -5.864 -15.971 1.00 71.50 81 MET A CA 1
ATOM 603 C C . MET A 1 81 ? 13.763 -6.131 -16.039 1.00 71.50 81 MET A C 1
ATOM 605 O O . MET A 1 81 ? 14.551 -5.227 -15.793 1.00 71.50 81 MET A O 1
ATOM 609 N N . LYS A 1 82 ? 14.191 -7.341 -16.418 1.00 67.44 82 LYS A N 1
ATOM 610 C CA . LYS A 1 82 ? 15.619 -7.706 -16.518 1.00 67.44 82 LYS A CA 1
ATOM 611 C C . LYS A 1 82 ? 16.367 -7.014 -17.663 1.00 67.44 82 LYS A C 1
ATOM 613 O O . LYS A 1 82 ? 17.594 -7.037 -17.676 1.00 67.44 82 LYS A O 1
ATOM 618 N N . GLU A 1 83 ? 15.644 -6.409 -18.603 1.00 68.75 83 GLU A N 1
ATOM 619 C CA . GLU A 1 83 ? 16.202 -5.720 -19.776 1.00 68.75 83 GLU A CA 1
ATOM 620 C C . GLU A 1 83 ? 16.208 -4.186 -19.630 1.00 68.75 83 GLU A C 1
ATOM 622 O O . GLU A 1 83 ? 16.445 -3.455 -20.592 1.00 68.75 83 GLU A O 1
ATOM 627 N N . LEU A 1 84 ? 15.952 -3.667 -18.423 1.00 74.88 84 LEU A N 1
ATOM 628 C CA . LEU A 1 84 ? 15.987 -2.234 -18.150 1.00 74.88 84 LEU A CA 1
ATOM 629 C C . LEU A 1 84 ? 17.414 -1.663 -18.182 1.00 74.88 84 LEU A C 1
ATOM 631 O O . LEU A 1 84 ? 18.405 -2.331 -17.888 1.00 74.88 84 LEU A O 1
ATOM 635 N N . THR A 1 85 ? 17.516 -0.363 -18.475 1.00 81.25 85 THR A N 1
ATOM 636 C CA . THR A 1 85 ? 18.767 0.386 -18.290 1.00 81.25 85 THR A CA 1
ATOM 637 C C . THR A 1 85 ? 19.177 0.378 -16.813 1.00 81.25 85 THR A C 1
ATOM 639 O O . THR A 1 85 ? 18.326 0.290 -15.929 1.00 81.25 85 THR A O 1
ATOM 642 N N . ALA A 1 86 ? 20.472 0.520 -16.511 1.00 81.25 86 ALA A N 1
ATOM 643 C CA . ALA A 1 86 ? 20.977 0.461 -15.131 1.00 81.25 86 ALA A CA 1
ATOM 644 C C . ALA A 1 86 ? 20.283 1.454 -14.170 1.00 81.25 86 ALA A C 1
ATOM 646 O O . ALA A 1 86 ? 20.065 1.145 -12.999 1.00 81.25 86 ALA A O 1
ATOM 647 N N . GLU A 1 87 ? 19.899 2.634 -14.667 1.00 79.75 87 GLU A N 1
ATOM 648 C CA . GLU A 1 87 ? 19.149 3.633 -13.899 1.00 79.75 87 GLU A CA 1
ATOM 649 C C . GLU A 1 87 ? 17.718 3.168 -13.590 1.00 79.75 87 GLU A C 1
ATOM 651 O O . GLU A 1 87 ? 17.284 3.221 -12.438 1.00 79.75 87 GLU A O 1
ATOM 656 N N . ARG A 1 88 ? 17.011 2.624 -14.587 1.00 80.44 88 ARG A N 1
ATOM 657 C CA . ARG A 1 88 ? 15.662 2.071 -14.407 1.00 80.44 88 ARG A CA 1
ATOM 658 C C . ARG A 1 88 ? 15.672 0.807 -13.546 1.00 80.44 88 ARG A C 1
ATOM 660 O O . ARG A 1 88 ? 14.766 0.622 -12.742 1.00 80.44 88 ARG A O 1
ATOM 667 N N . GLN A 1 89 ? 16.721 -0.011 -13.622 1.00 84.62 89 GLN A N 1
ATOM 668 C CA . GLN A 1 89 ? 16.889 -1.164 -12.736 1.00 84.62 89 GLN A CA 1
ATOM 669 C C . GLN A 1 89 ? 17.002 -0.729 -11.270 1.00 84.62 89 GLN A C 1
ATOM 671 O O . GLN A 1 89 ? 16.388 -1.334 -10.395 1.00 84.62 89 GLN A O 1
ATOM 676 N N . LYS A 1 90 ? 17.748 0.347 -10.988 1.00 85.06 90 LYS A N 1
ATOM 677 C CA . LYS A 1 90 ? 17.860 0.899 -9.631 1.00 85.06 90 LYS A CA 1
ATOM 678 C C . LYS A 1 90 ? 16.509 1.387 -9.107 1.00 85.06 90 LYS A C 1
ATOM 680 O O . LYS A 1 90 ? 16.174 1.123 -7.953 1.00 85.06 90 LYS A O 1
ATOM 685 N N . ASP A 1 91 ? 15.742 2.089 -9.940 1.00 84.12 91 ASP A N 1
ATOM 686 C CA . ASP A 1 91 ? 14.396 2.533 -9.572 1.00 84.12 91 ASP A CA 1
ATOM 687 C C . ASP A 1 91 ? 13.439 1.343 -9.371 1.00 84.12 91 ASP A C 1
ATOM 689 O O . ASP A 1 91 ? 12.651 1.360 -8.426 1.00 84.12 91 ASP A O 1
ATOM 693 N N . TRP A 1 92 ? 13.553 0.278 -10.172 1.00 87.75 92 TRP A N 1
ATOM 694 C CA . TRP A 1 92 ? 12.779 -0.957 -10.004 1.00 87.75 92 TRP A CA 1
ATOM 695 C C . TRP A 1 92 ? 13.103 -1.685 -8.692 1.00 87.75 92 TRP A C 1
ATOM 697 O O . TRP A 1 92 ? 12.193 -2.034 -7.941 1.00 87.75 92 TRP A O 1
ATOM 707 N N . GLU A 1 93 ? 14.382 -1.848 -8.346 1.00 86.25 93 GLU A N 1
ATOM 708 C CA . GLU A 1 93 ? 14.790 -2.462 -7.072 1.00 86.25 93 GLU A CA 1
ATOM 709 C C . GLU A 1 93 ? 14.339 -1.632 -5.862 1.00 86.25 93 GLU A C 1
ATOM 711 O O . GLU A 1 93 ? 13.825 -2.175 -4.880 1.00 86.25 93 GLU A O 1
ATOM 716 N N . LEU A 1 94 ? 14.432 -0.301 -5.952 1.00 86.00 94 LEU A N 1
ATOM 717 C CA . LEU A 1 94 ? 13.885 0.593 -4.933 1.00 86.00 94 LEU A CA 1
ATOM 718 C C . LEU A 1 94 ? 12.362 0.428 -4.799 1.00 86.00 94 LEU A C 1
ATOM 720 O O . LEU A 1 94 ? 11.816 0.524 -3.697 1.00 86.00 94 LEU A O 1
ATOM 724 N N . ALA A 1 95 ? 11.659 0.205 -5.909 1.00 86.50 95 ALA A N 1
ATOM 725 C CA . ALA A 1 95 ? 10.226 -0.037 -5.901 1.00 86.50 95 ALA A CA 1
ATOM 726 C C . ALA A 1 95 ? 9.894 -1.375 -5.212 1.00 86.50 95 ALA A C 1
ATOM 728 O O . ALA A 1 95 ? 9.054 -1.385 -4.311 1.00 86.50 95 ALA A O 1
ATOM 729 N N . LYS A 1 96 ? 10.629 -2.458 -5.508 1.00 86.75 96 LYS A N 1
ATOM 730 C CA . LYS A 1 96 ? 10.495 -3.752 -4.808 1.00 86.75 96 LYS A CA 1
ATOM 731 C C . LYS A 1 96 ? 10.705 -3.631 -3.305 1.00 86.75 96 LYS A C 1
ATOM 733 O O . LYS A 1 96 ? 9.949 -4.210 -2.527 1.00 86.75 96 LYS A O 1
ATOM 738 N N . GLU A 1 97 ? 11.721 -2.884 -2.875 1.00 86.44 97 GLU A N 1
ATOM 739 C CA . GLU A 1 97 ? 11.976 -2.656 -1.451 1.00 86.44 97 GLU A CA 1
ATOM 740 C C . GLU A 1 97 ? 10.777 -1.968 -0.781 1.00 86.44 97 GLU A C 1
ATOM 742 O O . GLU A 1 97 ? 10.333 -2.381 0.292 1.00 86.44 97 GLU A O 1
ATOM 747 N N . LYS A 1 98 ? 10.188 -0.962 -1.441 1.00 85.50 98 LYS A N 1
ATOM 748 C CA . LYS A 1 98 ? 8.986 -0.282 -0.936 1.00 85.50 98 LYS A CA 1
ATOM 749 C C . LYS A 1 98 ? 7.794 -1.224 -0.834 1.00 85.50 98 LYS A C 1
ATOM 751 O O . LYS A 1 98 ? 7.101 -1.164 0.179 1.00 85.50 98 LYS A O 1
ATOM 756 N N . VAL A 1 99 ? 7.579 -2.094 -1.822 1.00 86.69 99 VAL A N 1
ATOM 757 C CA . VAL A 1 99 ? 6.510 -3.103 -1.771 1.00 86.69 99 VAL A CA 1
ATOM 758 C C . VAL A 1 99 ? 6.726 -4.069 -0.614 1.00 86.69 99 VAL A C 1
ATOM 760 O O . VAL A 1 99 ? 5.822 -4.236 0.195 1.00 86.69 99 VAL A O 1
ATOM 763 N N . LYS A 1 100 ? 7.939 -4.612 -0.440 1.00 84.25 100 LYS A N 1
ATOM 764 C CA . LYS A 1 100 ? 8.258 -5.486 0.704 1.00 84.25 100 LYS A CA 1
ATOM 765 C C . LYS A 1 100 ? 7.954 -4.815 2.044 1.00 84.25 100 LYS A C 1
ATOM 767 O O . LYS A 1 100 ? 7.379 -5.437 2.933 1.00 84.25 100 LYS A O 1
ATOM 772 N N . LEU A 1 101 ? 8.307 -3.538 2.192 1.00 81.50 101 LEU A N 1
ATOM 773 C CA . LEU A 1 101 ? 7.996 -2.776 3.403 1.00 81.50 101 LEU A CA 1
ATOM 774 C C . LEU A 1 101 ? 6.491 -2.544 3.585 1.00 81.50 101 LEU A C 1
ATOM 776 O O . LEU A 1 101 ? 6.031 -2.512 4.722 1.00 81.50 101 LEU A O 1
ATOM 780 N N . LEU A 1 102 ? 5.728 -2.361 2.505 1.00 81.62 102 LEU A N 1
ATOM 781 C CA . LEU A 1 102 ? 4.269 -2.247 2.576 1.00 81.62 102 LEU A CA 1
ATOM 782 C C . LEU A 1 102 ? 3.642 -3.560 3.060 1.00 81.62 102 LEU A C 1
ATOM 784 O O . LEU A 1 102 ? 2.842 -3.514 3.992 1.00 81.62 102 LEU A O 1
ATOM 788 N N . THR A 1 103 ? 4.083 -4.701 2.524 1.00 79.81 103 THR A N 1
ATOM 789 C CA . THR A 1 103 ? 3.632 -6.040 2.937 1.00 79.81 103 THR A CA 1
ATOM 790 C C . THR A 1 103 ? 3.918 -6.321 4.410 1.00 79.81 103 THR A C 1
ATOM 792 O O . THR A 1 103 ? 3.026 -6.692 5.165 1.00 79.81 103 THR A O 1
ATOM 795 N N . ILE A 1 104 ? 5.150 -6.077 4.870 1.00 72.94 104 ILE A N 1
ATOM 796 C CA . ILE A 1 104 ? 5.507 -6.329 6.275 1.00 72.94 104 ILE A CA 1
ATOM 797 C C . ILE A 1 104 ? 4.607 -5.515 7.213 1.00 72.94 104 ILE A C 1
ATOM 799 O O . ILE A 1 104 ? 4.167 -6.007 8.249 1.00 72.94 104 ILE A O 1
ATOM 803 N N . VAL A 1 105 ? 4.311 -4.261 6.861 1.00 67.19 105 VAL A N 1
ATOM 804 C CA . VAL A 1 105 ? 3.487 -3.393 7.709 1.00 67.19 105 VAL A CA 1
ATOM 805 C C . VAL A 1 105 ? 1.995 -3.753 7.620 1.00 67.19 105 VAL A C 1
ATOM 807 O O . VAL A 1 105 ? 1.275 -3.497 8.588 1.00 67.19 105 VAL A O 1
ATOM 810 N N . SER A 1 106 ? 1.512 -4.362 6.529 1.00 69.69 106 SER A N 1
ATOM 811 C CA . SER A 1 106 ? 0.137 -4.882 6.466 1.00 69.69 106 SER A CA 1
ATOM 812 C C . SER A 1 106 ? -0.061 -6.123 7.326 1.00 69.69 106 SER A C 1
ATOM 814 O O . SER A 1 106 ? -1.026 -6.156 8.085 1.00 69.69 106 SER A O 1
ATOM 816 N N . ASP A 1 107 ? 0.873 -7.074 7.301 1.00 71.50 107 ASP A N 1
ATOM 817 C CA . ASP A 1 107 ? 0.752 -8.353 8.024 1.00 71.50 107 ASP A CA 1
ATOM 818 C C . ASP A 1 107 ? 0.637 -8.158 9.548 1.00 71.50 107 ASP A C 1
ATOM 820 O O . ASP A 1 107 ? -0.080 -8.862 10.268 1.00 71.50 107 ASP A O 1
ATOM 824 N N . TRP A 1 108 ? 1.309 -7.128 10.059 1.00 62.94 108 TRP A N 1
ATOM 825 C CA . TRP A 1 108 ? 1.272 -6.769 11.475 1.00 62.94 108 TRP A CA 1
ATOM 826 C C . TRP A 1 108 ? -0.064 -6.128 11.871 1.00 62.94 108 TRP A C 1
ATOM 828 O O . TRP A 1 108 ? -0.493 -6.238 13.022 1.00 62.94 108 TRP A O 1
ATOM 838 N N . LYS A 1 109 ? -0.757 -5.475 10.931 1.00 62.38 109 LYS A N 1
ATOM 839 C CA . LYS A 1 109 ? -2.058 -4.847 11.186 1.00 62.38 109 LYS A CA 1
ATOM 840 C C . LYS A 1 109 ? -3.201 -5.843 11.184 1.00 62.38 109 LYS A C 1
ATOM 842 O O . LYS A 1 109 ? -4.097 -5.668 12.002 1.00 62.38 109 LYS A O 1
ATOM 847 N N . THR A 1 110 ? -3.167 -6.874 10.343 1.00 62.09 110 THR A N 1
ATOM 848 C CA . THR A 1 110 ? -4.128 -7.989 10.408 1.00 62.09 110 THR A CA 1
ATOM 849 C C . THR A 1 110 ? -4.061 -8.638 11.787 1.00 62.09 110 THR A C 1
ATOM 851 O O . THR A 1 110 ? -5.064 -8.692 12.494 1.00 62.09 110 THR A O 1
ATOM 854 N N . THR A 1 111 ? -2.846 -8.929 12.257 1.00 62.38 111 THR A N 1
ATOM 855 C CA . THR A 1 111 ? -2.604 -9.499 13.592 1.00 62.38 111 THR A CA 1
ATOM 856 C C . THR A 1 111 ? -3.128 -8.599 14.730 1.00 62.38 111 THR A C 1
ATOM 858 O O . THR A 1 111 ? -3.742 -9.074 15.686 1.00 62.38 111 THR A O 1
ATOM 861 N N . LEU A 1 112 ? -2.926 -7.277 14.642 1.00 64.94 112 LEU A N 1
ATOM 862 C CA . LEU A 1 112 ? -3.379 -6.321 15.667 1.00 64.94 112 LEU A CA 1
ATOM 863 C C . LEU A 1 112 ? -4.874 -5.973 15.588 1.00 64.94 112 LEU A C 1
ATOM 865 O O . LEU A 1 112 ? -5.480 -5.624 16.602 1.00 64.94 112 LEU A O 1
ATOM 869 N N . ALA A 1 113 ? -5.479 -6.038 14.404 1.00 62.31 113 ALA A N 1
ATOM 870 C CA . ALA A 1 113 ? -6.920 -5.884 14.237 1.00 62.31 113 ALA A CA 1
ATOM 871 C C . ALA A 1 113 ? -7.666 -7.114 14.784 1.00 62.31 113 ALA A C 1
ATOM 873 O O . ALA A 1 113 ? -8.753 -6.981 15.355 1.00 62.31 113 ALA A O 1
ATOM 874 N N . GLU A 1 114 ? -7.063 -8.296 14.665 1.00 69.06 114 GLU A N 1
ATOM 875 C CA . GLU A 1 114 ? -7.588 -9.564 15.176 1.00 69.06 114 GLU A CA 1
ATOM 876 C C . GLU A 1 114 ? -7.422 -9.719 16.692 1.00 69.06 114 GLU A C 1
ATOM 878 O O . GLU A 1 114 ? -8.292 -10.302 17.337 1.00 69.06 114 GLU A O 1
ATOM 883 N N . SER A 1 115 ? -6.383 -9.126 17.294 1.00 68.56 115 SER A N 1
ATOM 884 C CA . SER A 1 115 ? -6.125 -9.223 18.741 1.00 68.56 115 SER A CA 1
ATOM 885 C C . SER A 1 115 ? -7.165 -8.522 19.630 1.00 68.56 115 SER A C 1
ATOM 887 O O . SER A 1 115 ? -7.131 -8.666 20.851 1.00 68.56 115 SER A O 1
ATOM 889 N N . GLY A 1 116 ? -8.092 -7.749 19.049 1.00 68.62 116 GLY A N 1
ATOM 890 C CA . GLY A 1 116 ? -9.130 -7.021 19.791 1.00 68.62 116 GLY A CA 1
ATOM 891 C C . GLY A 1 116 ? -8.605 -5.821 20.591 1.00 68.62 116 GLY A C 1
ATOM 892 O O . GLY A 1 116 ? -9.358 -5.190 21.329 1.00 68.62 116 GLY A O 1
ATOM 893 N N . GLU A 1 117 ? -7.3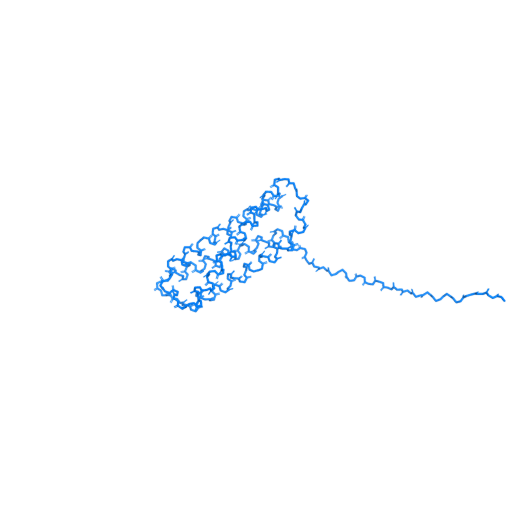28 -5.460 20.435 1.00 81.06 117 GLU A N 1
ATOM 894 C CA . GLU A 1 117 ? -6.676 -4.394 21.205 1.00 81.06 117 GLU A CA 1
ATOM 895 C C . GLU A 1 117 ? -6.532 -3.067 20.439 1.00 81.06 117 GLU A C 1
ATOM 897 O O . GLU A 1 117 ? -5.667 -2.243 20.752 1.00 81.06 117 GLU A O 1
ATOM 902 N N . ILE A 1 118 ? -7.395 -2.815 19.450 1.00 84.06 118 ILE A N 1
ATOM 903 C CA . ILE A 1 118 ? -7.325 -1.629 18.575 1.00 84.06 118 ILE A CA 1
ATOM 904 C C . ILE A 1 118 ? -7.285 -0.329 19.395 1.00 84.06 118 ILE A C 1
ATOM 906 O O . ILE A 1 118 ? -6.494 0.568 19.105 1.00 84.06 118 ILE A O 1
ATOM 910 N N . ARG A 1 119 ? -8.079 -0.229 20.471 1.00 85.00 119 ARG A N 1
ATOM 911 C CA . ARG A 1 119 ? -8.081 0.953 21.354 1.00 85.00 119 ARG A CA 1
ATOM 912 C C . ARG A 1 119 ? -6.744 1.188 22.048 1.00 85.00 119 ARG A C 1
ATOM 914 O O . ARG A 1 119 ? -6.304 2.334 22.123 1.00 85.00 119 ARG A O 1
ATOM 921 N N . LYS A 1 120 ? -6.107 0.127 22.553 1.00 86.12 120 LYS A N 1
ATOM 922 C CA . LYS A 1 120 ? -4.824 0.218 23.268 1.00 86.12 120 LYS A CA 1
ATOM 923 C C . LYS A 1 120 ? -3.691 0.581 22.309 1.00 86.12 120 LYS A C 1
ATOM 925 O O . LYS A 1 120 ? -2.853 1.416 22.629 1.00 86.12 120 LYS A O 1
ATOM 930 N N . ASN A 1 121 ? -3.733 0.023 21.101 1.00 85.94 121 ASN A N 1
ATOM 931 C CA . ASN A 1 121 ? -2.698 0.194 20.083 1.00 85.94 121 ASN A CA 1
ATOM 932 C C . ASN A 1 121 ? -2.983 1.336 19.097 1.00 85.94 121 ASN A C 1
ATOM 934 O O . ASN A 1 121 ? -2.246 1.528 18.134 1.00 85.94 121 ASN A O 1
ATOM 938 N N . ARG A 1 122 ? -4.017 2.145 19.344 1.00 87.81 122 ARG A N 1
ATOM 939 C CA . ARG A 1 122 ? -4.512 3.189 18.438 1.00 87.81 122 ARG A CA 1
ATOM 940 C C . ARG A 1 122 ? -3.421 4.112 17.885 1.00 87.81 122 ARG A C 1
ATOM 942 O O . ARG A 1 122 ? -3.346 4.305 16.677 1.00 87.81 122 ARG A O 1
ATOM 949 N N . ARG A 1 123 ? -2.560 4.665 18.748 1.00 88.31 123 ARG A N 1
ATOM 950 C CA . ARG A 1 123 ? -1.469 5.572 18.328 1.00 88.31 123 ARG A CA 1
ATOM 951 C C . ARG A 1 123 ? -0.426 4.869 17.459 1.00 88.31 123 ARG A C 1
ATOM 953 O O . ARG A 1 123 ? 0.084 5.455 16.510 1.00 88.31 123 ARG A O 1
ATOM 960 N N . MET A 1 124 ? -0.122 3.615 17.782 1.00 87.88 124 MET A N 1
ATOM 961 C CA . MET A 1 124 ? 0.796 2.793 16.998 1.00 87.88 124 MET A CA 1
ATOM 962 C C . MET A 1 124 ? 0.191 2.498 15.619 1.00 87.88 124 MET A C 1
ATOM 964 O O . MET A 1 124 ? 0.841 2.728 14.602 1.00 87.88 124 MET A O 1
ATOM 968 N N . LEU A 1 125 ? -1.080 2.084 15.569 1.00 86.94 125 LEU A N 1
ATOM 969 C CA . LEU A 1 125 ? -1.811 1.841 14.322 1.00 86.94 125 LEU A CA 1
ATOM 970 C C . LEU A 1 125 ? -1.882 3.096 13.441 1.00 86.94 125 LEU A C 1
ATOM 972 O O . LEU A 1 125 ? -1.696 2.999 12.227 1.00 86.94 125 LEU A O 1
ATOM 976 N N . GLU A 1 126 ? -2.085 4.271 14.046 1.00 90.25 126 GLU A N 1
ATOM 977 C CA . GLU A 1 126 ? -2.083 5.559 13.348 1.00 90.25 126 GLU A CA 1
ATOM 978 C C . GLU A 1 126 ? -0.713 5.839 12.713 1.00 90.25 126 GLU A C 1
ATOM 980 O O . GLU A 1 126 ? -0.630 6.175 11.529 1.00 90.25 126 GLU A O 1
ATOM 985 N N . ALA A 1 127 ? 0.372 5.656 13.472 1.00 89.75 127 ALA A N 1
ATOM 986 C CA . ALA A 1 127 ? 1.733 5.844 12.976 1.00 89.75 127 ALA A CA 1
ATOM 987 C C . ALA A 1 127 ? 2.051 4.887 11.817 1.00 89.75 127 ALA A C 1
ATOM 989 O O . ALA A 1 127 ? 2.630 5.298 10.808 1.00 89.75 127 ALA A O 1
ATOM 990 N N . HIS A 1 128 ? 1.614 3.629 11.906 1.00 87.88 128 HIS A N 1
ATOM 991 C CA . HIS A 1 128 ? 1.756 2.680 10.806 1.00 87.88 128 HIS A CA 1
ATOM 992 C C . HIS A 1 128 ? 0.926 3.080 9.585 1.00 87.88 128 HIS A C 1
ATOM 994 O O . HIS A 1 128 ? 1.423 2.993 8.468 1.00 87.88 128 HIS A O 1
ATOM 1000 N N . ALA A 1 129 ? -0.318 3.535 9.764 1.00 89.81 129 ALA A N 1
ATOM 1001 C CA . ALA A 1 129 ? -1.152 4.035 8.669 1.00 89.81 129 ALA A CA 1
ATOM 1002 C C . ALA A 1 129 ? -0.483 5.218 7.951 1.00 89.81 129 ALA A C 1
ATOM 1004 O O . ALA A 1 129 ? -0.315 5.185 6.735 1.00 89.81 129 ALA A O 1
ATOM 1005 N N . GLN A 1 130 ? 0.055 6.181 8.701 1.00 92.12 130 GLN A N 1
ATOM 1006 C CA . GLN A 1 130 ? 0.849 7.270 8.131 1.00 92.12 130 GLN A CA 1
ATOM 1007 C C . GLN A 1 130 ? 2.093 6.766 7.381 1.00 92.12 130 GLN A C 1
ATOM 1009 O O . GLN A 1 130 ? 2.432 7.267 6.303 1.00 92.12 130 GLN A O 1
ATOM 1014 N N . GLY A 1 131 ? 2.796 5.785 7.949 1.00 90.69 131 GLY A N 1
ATOM 1015 C CA . GLY A 1 131 ? 3.981 5.190 7.342 1.00 90.69 131 GLY A CA 1
ATOM 1016 C C . GLY A 1 131 ? 3.682 4.471 6.024 1.00 90.69 131 GLY A C 1
ATOM 1017 O O . GLY A 1 131 ? 4.492 4.561 5.099 1.00 90.69 131 GLY A O 1
ATOM 1018 N N . ILE A 1 132 ? 2.539 3.789 5.930 1.00 91.06 132 ILE A N 1
ATOM 1019 C CA . ILE A 1 132 ? 2.059 3.148 4.700 1.00 91.06 132 ILE A CA 1
ATOM 1020 C C . ILE A 1 132 ? 1.727 4.210 3.655 1.00 91.06 132 ILE A C 1
ATOM 1022 O O . ILE A 1 132 ? 2.305 4.167 2.573 1.00 91.06 132 ILE A O 1
ATOM 1026 N N . ALA A 1 133 ? 0.903 5.207 3.996 1.00 93.06 133 ALA A N 1
ATOM 1027 C CA . ALA A 1 133 ? 0.533 6.284 3.073 1.00 93.06 133 ALA A CA 1
ATOM 1028 C C . ALA A 1 133 ? 1.773 6.977 2.480 1.00 93.06 133 ALA A C 1
ATOM 1030 O O . ALA A 1 133 ? 1.887 7.179 1.272 1.00 93.06 133 ALA A O 1
ATOM 1031 N N . THR A 1 134 ? 2.772 7.248 3.325 1.00 92.81 134 THR A N 1
ATOM 1032 C CA . THR A 1 134 ? 4.038 7.862 2.900 1.00 92.81 134 THR A CA 1
ATOM 1033 C C . THR A 1 134 ? 4.825 6.969 1.932 1.00 92.81 134 THR A C 1
ATOM 1035 O O . THR A 1 134 ? 5.358 7.453 0.933 1.00 92.81 134 THR A O 1
ATOM 1038 N N . ARG A 1 135 ? 4.912 5.659 2.204 1.00 91.88 135 ARG A N 1
ATOM 1039 C CA . ARG A 1 135 ? 5.614 4.695 1.336 1.00 91.88 135 ARG A CA 1
ATOM 1040 C C . ARG A 1 135 ? 4.894 4.500 0.008 1.00 91.88 135 ARG A C 1
ATOM 1042 O O . ARG A 1 135 ? 5.562 4.469 -1.021 1.00 91.88 135 ARG A O 1
ATOM 1049 N N . ALA A 1 136 ? 3.569 4.434 0.033 1.00 92.19 136 ALA A N 1
ATOM 1050 C CA . ALA A 1 136 ? 2.727 4.327 -1.147 1.00 92.19 136 ALA A CA 1
ATOM 1051 C C . ALA A 1 136 ? 2.889 5.559 -2.058 1.00 92.19 136 ALA A C 1
ATOM 1053 O O . ALA A 1 136 ? 3.162 5.414 -3.247 1.00 92.19 136 ALA A O 1
ATOM 1054 N N . ALA A 1 137 ? 2.903 6.769 -1.490 1.00 93.81 137 ALA A N 1
ATOM 1055 C CA . ALA A 1 137 ? 3.206 7.993 -2.235 1.00 93.81 137 ALA A CA 1
ATOM 1056 C C . ALA A 1 137 ? 4.627 7.990 -2.838 1.00 93.81 137 ALA A C 1
ATOM 1058 O O . ALA A 1 137 ? 4.844 8.430 -3.969 1.00 93.81 137 ALA A O 1
ATOM 1059 N N . MET A 1 138 ? 5.629 7.488 -2.104 1.00 93.25 138 MET A N 1
ATOM 1060 C CA . MET A 1 138 ? 6.985 7.331 -2.649 1.00 93.25 138 MET A CA 1
ATOM 1061 C C . MET A 1 138 ? 7.039 6.302 -3.779 1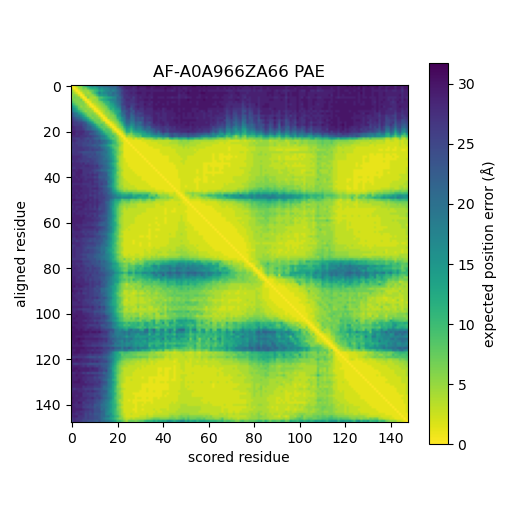.00 93.25 138 MET A C 1
ATOM 1063 O O . MET A 1 138 ? 7.775 6.514 -4.741 1.00 93.25 138 MET A O 1
ATOM 1067 N N . LEU A 1 139 ? 6.2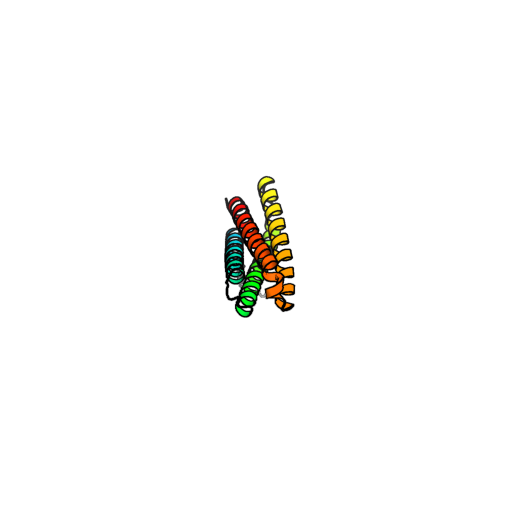88 5.205 -3.662 1.00 92.81 139 LEU A N 1
ATOM 1068 C CA . LEU A 1 139 ? 6.182 4.184 -4.696 1.00 92.81 139 LEU A CA 1
ATOM 1069 C C . LEU A 1 139 ? 5.576 4.782 -5.965 1.00 92.81 139 LEU A C 1
ATOM 1071 O O . LEU A 1 139 ? 6.211 4.694 -7.009 1.00 92.81 139 LEU A O 1
ATOM 1075 N N . GLN A 1 140 ? 4.458 5.508 -5.865 1.00 93.75 140 GLN A N 1
ATOM 1076 C CA . GLN A 1 140 ? 3.872 6.233 -7.000 1.00 93.75 140 GLN A CA 1
ATOM 1077 C C . GLN A 1 140 ? 4.907 7.128 -7.694 1.00 93.75 140 GLN A C 1
ATOM 1079 O O . GLN A 1 140 ? 5.013 7.112 -8.916 1.00 93.75 140 GLN A O 1
ATOM 1084 N N . ARG A 1 141 ? 5.717 7.888 -6.943 1.00 92.06 141 ARG A N 1
ATOM 1085 C CA . ARG A 1 141 ? 6.772 8.737 -7.532 1.00 92.06 141 ARG A CA 1
ATOM 1086 C C . ARG A 1 141 ? 7.840 7.931 -8.265 1.00 92.06 141 ARG A C 1
ATOM 1088 O O . ARG A 1 141 ? 8.318 8.393 -9.294 1.00 92.06 141 ARG A O 1
ATOM 1095 N N . THR A 1 142 ? 8.249 6.782 -7.729 1.00 90.12 142 THR A N 1
ATOM 1096 C CA . THR A 1 142 ? 9.217 5.897 -8.392 1.00 90.12 142 THR A CA 1
ATOM 1097 C C . THR A 1 142 ? 8.624 5.284 -9.655 1.00 90.12 142 THR A C 1
ATOM 1099 O O . THR A 1 142 ? 9.249 5.352 -10.707 1.00 90.12 142 THR A O 1
ATOM 1102 N N . MET A 1 143 ? 7.389 4.794 -9.599 1.00 89.19 143 MET A N 1
ATOM 1103 C CA . MET A 1 143 ? 6.727 4.211 -10.765 1.00 89.19 143 MET A CA 1
ATOM 1104 C C . MET A 1 143 ? 6.461 5.241 -11.866 1.00 89.19 143 MET A C 1
ATOM 1106 O O . MET A 1 143 ? 6.683 4.956 -13.034 1.00 89.19 143 MET A O 1
ATOM 1110 N N . ASN A 1 144 ? 6.106 6.477 -11.504 1.00 89.69 144 ASN A N 1
ATOM 1111 C CA . ASN A 1 144 ? 5.992 7.585 -12.458 1.00 89.69 144 ASN A CA 1
ATOM 1112 C C . ASN A 1 144 ? 7.328 7.962 -13.126 1.00 89.69 144 ASN A C 1
ATOM 1114 O O . ASN A 1 144 ? 7.308 8.598 -14.175 1.00 89.69 144 ASN A O 1
ATOM 1118 N N . ARG A 1 145 ? 8.487 7.640 -12.529 1.00 86.94 145 ARG A N 1
ATOM 1119 C CA . ARG A 1 145 ? 9.788 7.789 -13.209 1.00 86.94 145 ARG A CA 1
ATOM 1120 C C . ARG A 1 145 ? 10.049 6.646 -14.184 1.00 86.94 145 ARG A C 1
ATOM 1122 O O . ARG A 1 145 ? 10.643 6.891 -15.222 1.00 86.94 145 ARG A O 1
ATOM 1129 N N . LEU A 1 146 ? 9.595 5.436 -13.856 1.00 84.62 146 LEU A N 1
ATOM 1130 C CA . LEU A 1 146 ? 9.728 4.254 -14.711 1.00 84.62 146 LEU A CA 1
ATOM 1131 C C . LEU A 1 146 ? 8.786 4.279 -15.927 1.00 84.62 146 LEU A C 1
ATOM 1133 O O . LEU A 1 146 ? 9.154 3.756 -16.973 1.00 84.62 146 LEU A O 1
ATOM 1137 N N . ASP A 1 147 ? 7.611 4.905 -15.802 1.00 85.81 147 ASP A N 1
ATOM 1138 C CA . ASP A 1 147 ? 6.627 5.067 -16.891 1.00 85.81 147 ASP A CA 1
ATOM 1139 C C . ASP A 1 147 ? 7.034 6.117 -17.946 1.00 85.81 147 ASP A C 1
ATOM 1141 O O . ASP A 1 147 ? 6.449 6.165 -19.025 1.00 85.81 147 ASP A O 1
ATOM 1145 N N . ARG A 1 148 ? 8.033 6.960 -17.646 1.00 77.69 148 ARG A N 1
ATOM 1146 C CA . ARG A 1 148 ? 8.591 7.972 -18.564 1.00 77.69 148 ARG A CA 1
ATOM 1147 C C . ARG A 1 148 ? 9.721 7.392 -19.401 1.00 77.69 148 ARG A C 1
ATOM 1149 O O . ARG A 1 148 ? 9.740 7.642 -20.623 1.00 77.69 148 ARG A O 1
#

Mean predicted aligned error: 10.44 Å

Radius of gyration: 23.21 Å; Cα contacts (8 Å, |Δi|>4): 134; chains: 1; bounding box: 37×60×82 Å

Nearest PDB structures (foldseek):
  6egc-assembly1_A  TM=5.990E-01  e=2.631E-01  synthetic construct
  6xyn-assembly1_A-2  TM=4.127E-01  e=2.383E-01  Escherichia coli
  3vkg-assembly3_B  TM=3.103E-01  e=3.301E+00  Dictyostelium discoideum
  8to0-assembly1_C  TM=2.655E-01  e=4.671E+00  Mus musculus

Sequence (148 aa):
MNKMMTMIAVATFSIAMCQAETKGFRDIIGDAANIQMDAETLRNDLKSGKLNEVVVKGDVAALAKHIEQLQKDFDAMDGGMKELTAER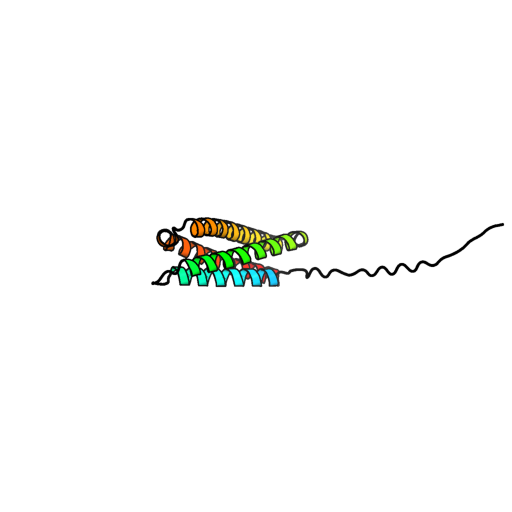QKDWELAKEKVKLLTIVSDWKTTLAESGEIRKNRRMLEAHAQGIATRAAMLQRTMNRLDR

Foldseek 3Di:
DDDDDDDPPPPPPPPPPPPPPLQALVNLLVLLVQLLVLLVVLLVLLVDPDRDLVVNLVSLVSNQVSLVVSVVSLVSCVVVCPPDDPVLVVLNVVLVVLSVVLNVLSVVVNVVSVVPCCVVCSVVSSVSSVVRSVSSVVSSVSSVVNVD

Solvent-accessible surface area (backbone atoms only — not comparable to full-atom values): 8333 Å² total; per-residue (Å²): 134,90,87,78,91,80,83,81,78,82,78,80,79,77,76,75,75,77,76,70,76,78,75,47,54,66,54,51,32,50,32,25,48,51,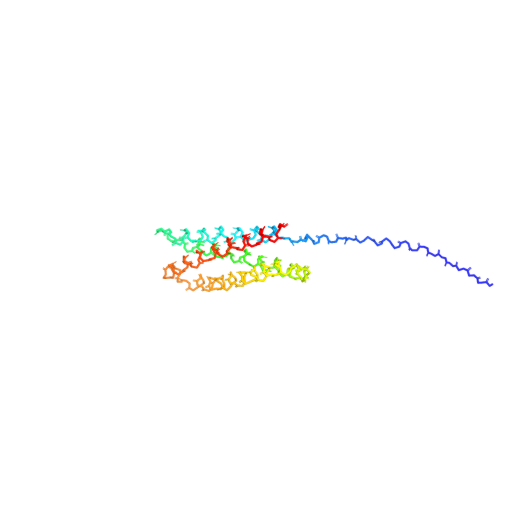33,19,52,33,19,48,50,37,27,50,48,58,64,40,95,74,68,51,68,69,57,47,46,50,34,52,51,53,31,43,54,36,51,55,49,41,50,53,54,47,62,68,38,56,80,70,51,80,80,50,55,75,70,53,40,52,47,48,53,54,42,50,53,48,49,52,54,48,51,59,58,41,60,55,46,56,55,43,58,69,67,72,43,50,80,82,43,29,70,59,52,30,53,49,20,51,52,41,21,54,46,22,52,52,39,33,56,46,35,60,58,70,70,105

Secondary structure (DSSP, 8-state):
------------------------HHHHHHHHHHHHHHHHHHHHHHHSSS--HHHHHHHHHHHHHHHHHHHHHHHHHHTTGGGS-HHHHHHHHHHHHHHHHHHHHHHHHHHHHHTT-TTTTHHHHHHHHHHHHHHHHHHHHHHHHH--